Protein AF-A0A920SQ72-F1 (afdb_monomer_lite)

Secondary structure (DSSP, 8-state):
-EEEES-TTS-EEEEEEEE-TTS-EEEEEEEEE------S--

Structure (mmCIF, N/CA/C/O backbone):
data_AF-A0A920SQ72-F1
#
_entry.id   AF-A0A920SQ72-F1
#
loop_
_atom_site.group_PDB
_atom_site.id
_atom_site.type_symbol
_atom_site.label_atom_id
_atom_site.label_alt_id
_atom_site.label_comp_id
_atom_site.label_asym_id
_atom_site.label_entity_id
_atom_site.label_seq_id
_atom_site.pdbx_PDB_ins_code
_atom_site.Cartn_x
_atom_site.Cartn_y
_atom_site.Cartn_z
_atom_site.occupancy
_atom_site.B_iso_or_equiv
_atom_site.auth_seq_id
_atom_site.auth_comp_id
_atom_site.auth_asym_id
_atom_site.auth_atom_id
_atom_site.pdbx_PDB_model_num
ATOM 1 N N . MET A 1 1 ? -1.354 4.166 10.618 1.00 95.81 1 MET A N 1
ATOM 2 C CA . MET A 1 1 ? -0.248 3.570 9.831 1.00 95.81 1 MET A CA 1
ATOM 3 C C . MET A 1 1 ? -0.509 3.838 8.361 1.00 95.81 1 MET A C 1
ATOM 5 O O . MET A 1 1 ? -1.655 3.720 7.955 1.00 95.81 1 MET A O 1
ATOM 9 N N . ILE A 1 2 ? 0.509 4.204 7.583 1.00 96.38 2 ILE A N 1
ATOM 10 C CA . ILE A 1 2 ? 0.383 4.399 6.132 1.00 96.38 2 ILE A CA 1
ATOM 11 C C . ILE A 1 2 ? 1.322 3.416 5.439 1.00 96.38 2 ILE A C 1
ATOM 13 O O . ILE A 1 2 ? 2.483 3.318 5.832 1.00 96.38 2 ILE A O 1
ATOM 17 N N . ILE A 1 3 ? 0.821 2.680 4.448 1.00 95.44 3 ILE A N 1
ATOM 18 C CA . ILE A 1 3 ? 1.606 1.679 3.723 1.00 95.44 3 ILE A CA 1
ATOM 19 C C . ILE A 1 3 ? 1.117 1.550 2.272 1.00 95.44 3 ILE A C 1
ATOM 21 O O . ILE A 1 3 ? -0.093 1.586 2.036 1.00 95.44 3 ILE A O 1
ATOM 25 N N . PRO A 1 4 ? 2.025 1.422 1.291 1.00 94.44 4 PRO A N 1
ATOM 26 C CA . PRO A 1 4 ? 1.646 1.050 -0.063 1.00 94.44 4 PRO A CA 1
ATOM 27 C C . PRO A 1 4 ? 1.297 -0.445 -0.130 1.00 94.44 4 PRO A C 1
ATOM 29 O O . PRO A 1 4 ? 2.020 -1.286 0.406 1.00 94.44 4 PRO A O 1
ATOM 32 N N . VAL A 1 5 ? 0.182 -0.775 -0.779 1.00 94.94 5 VAL A N 1
ATOM 33 C CA . VAL A 1 5 ? -0.274 -2.157 -0.982 1.00 94.94 5 VAL A CA 1
ATOM 34 C C . VAL A 1 5 ? -0.486 -2.408 -2.471 1.00 94.94 5 VAL A C 1
ATOM 36 O O . VAL A 1 5 ? -1.184 -1.659 -3.150 1.00 94.94 5 VAL A O 1
ATOM 39 N N . GLY A 1 6 ? 0.118 -3.478 -2.982 1.00 92.56 6 GLY A N 1
ATOM 40 C CA . GLY A 1 6 ? -0.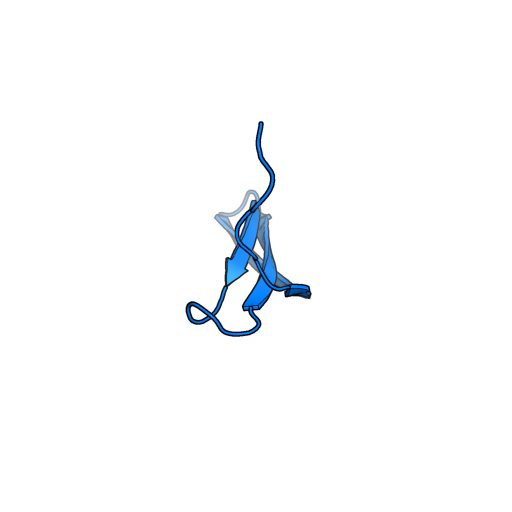025 -3.923 -4.364 1.00 92.56 6 GLY A CA 1
ATOM 41 C C . GLY A 1 6 ? 1.150 -4.794 -4.804 1.00 92.56 6 GLY A C 1
ATOM 42 O O . GLY A 1 6 ? 2.077 -5.061 -4.035 1.00 92.56 6 GLY A O 1
ATOM 43 N N . SER A 1 7 ? 1.107 -5.268 -6.047 1.00 90.88 7 SER A N 1
ATOM 44 C CA . SER A 1 7 ? 2.178 -6.087 -6.610 1.00 90.88 7 SER A CA 1
ATOM 45 C C . SER A 1 7 ? 3.452 -5.270 -6.854 1.00 90.88 7 SER A C 1
ATOM 47 O O . SER A 1 7 ? 3.438 -4.056 -7.065 1.00 90.88 7 SER A O 1
ATOM 49 N N . ARG A 1 8 ? 4.601 -5.951 -6.823 1.00 84.56 8 ARG A N 1
ATOM 50 C CA . ARG A 1 8 ? 5.889 -5.330 -7.156 1.00 84.56 8 ARG A CA 1
ATOM 51 C C . ARG A 1 8 ? 5.883 -4.866 -8.612 1.00 84.56 8 ARG A C 1
ATOM 53 O O . ARG A 1 8 ? 5.323 -5.542 -9.469 1.00 84.56 8 ARG A O 1
ATOM 60 N N . PHE A 1 9 ? 6.540 -3.736 -8.875 1.00 83.50 9 PHE A N 1
ATOM 61 C CA . PHE A 1 9 ? 6.684 -3.132 -10.209 1.00 83.50 9 PHE A CA 1
ATOM 62 C C . PHE A 1 9 ? 5.376 -2.686 -10.886 1.00 83.50 9 PHE A C 1
ATOM 64 O O . PHE A 1 9 ? 5.405 -2.237 -12.030 1.00 83.50 9 PHE A O 1
ATOM 71 N N . THR A 1 10 ? 4.242 -2.734 -10.182 1.00 88.00 10 THR A N 1
ATOM 72 C CA . THR A 1 10 ? 2.973 -2.145 -10.623 1.00 88.00 10 THR A CA 1
ATOM 73 C C . THR A 1 10 ? 2.672 -0.869 -9.837 1.00 88.00 10 THR A C 1
ATOM 75 O O . THR A 1 10 ? 3.360 -0.530 -8.871 1.00 88.00 10 THR A O 1
ATOM 78 N N . VAL A 1 11 ? 1.634 -0.137 -10.252 1.00 92.44 11 VAL A N 1
ATOM 79 C CA . VAL A 1 11 ? 1.023 0.885 -9.388 1.00 92.44 11 VAL A CA 1
ATOM 80 C C . VAL A 1 11 ? 0.473 0.185 -8.142 1.00 92.44 11 VAL A C 1
ATOM 82 O O . VAL A 1 11 ? -0.044 -0.930 -8.235 1.00 92.44 11 VAL A O 1
ATOM 85 N N . GLN A 1 12 ? 0.652 0.817 -6.990 1.00 95.00 12 GLN A N 1
ATOM 86 C CA . GLN A 1 12 ? 0.153 0.366 -5.693 1.00 95.00 12 GLN A CA 1
ATOM 87 C C . GLN A 1 12 ? -0.805 1.419 -5.146 1.00 95.00 12 GLN A C 1
ATOM 89 O O . GLN A 1 12 ? -0.723 2.574 -5.549 1.00 95.00 12 GLN A O 1
ATOM 94 N N . ASP A 1 13 ? -1.659 1.060 -4.198 1.00 96.44 13 ASP A N 1
ATOM 95 C CA . ASP A 1 13 ? -2.484 2.040 -3.494 1.00 96.44 13 ASP A CA 1
ATOM 96 C C . ASP A 1 13 ? -1.829 2.434 -2.177 1.00 96.44 13 ASP A C 1
ATOM 98 O O . ASP A 1 13 ? -1.387 1.582 -1.405 1.00 96.44 13 ASP A O 1
ATOM 102 N N . LEU A 1 14 ? -1.788 3.735 -1.893 1.00 96.62 14 LEU A N 1
ATOM 103 C CA . LEU A 1 14 ? -1.424 4.232 -0.577 1.00 96.62 14 LEU A CA 1
ATOM 104 C C . LEU A 1 14 ? -2.620 4.082 0.355 1.00 96.62 14 LEU A C 1
ATOM 106 O O . LEU A 1 14 ? -3.654 4.728 0.172 1.00 96.62 14 LEU A O 1
ATOM 110 N N . VAL A 1 15 ? -2.462 3.241 1.368 1.00 97.38 15 VAL A N 1
ATOM 111 C CA . VAL A 1 15 ? -3.527 2.909 2.306 1.00 97.38 15 VAL A CA 1
ATOM 112 C C . VAL A 1 15 ? -3.223 3.505 3.674 1.00 97.38 15 VAL A C 1
ATOM 114 O O . VAL A 1 15 ? -2.115 3.366 4.194 1.00 97.38 15 VAL A O 1
ATOM 117 N N . LEU A 1 16 ? -4.230 4.135 4.278 1.00 97.50 16 LEU A N 1
ATOM 118 C CA . LEU A 1 16 ? -4.234 4.527 5.681 1.00 97.50 16 LEU A CA 1
ATOM 119 C C . LEU A 1 16 ? -5.023 3.505 6.493 1.00 97.50 16 LEU A C 1
ATOM 121 O O . LEU A 1 16 ? -6.191 3.234 6.222 1.00 97.50 16 LEU A O 1
ATOM 125 N N . ILE A 1 17 ? -4.349 2.956 7.495 1.00 97.50 17 ILE A N 1
ATOM 126 C CA . ILE A 1 17 ? -4.901 2.029 8.473 1.00 97.50 17 ILE A CA 1
ATOM 127 C C . ILE A 1 17 ? -4.961 2.742 9.820 1.00 97.50 17 ILE A C 1
ATOM 129 O O . ILE A 1 17 ? -3.931 3.173 10.357 1.00 97.50 17 ILE A O 1
ATOM 133 N N . GLU A 1 18 ? -6.164 2.842 10.366 1.00 97.75 18 GLU A N 1
ATOM 134 C CA . GLU A 1 18 ? -6.450 3.431 11.670 1.00 97.75 18 GLU A CA 1
ATOM 135 C C . GLU A 1 18 ? -6.905 2.321 12.611 1.00 97.75 18 GLU A C 1
ATOM 137 O O . GLU A 1 18 ? -7.829 1.577 12.293 1.00 97.75 18 GLU A O 1
ATOM 142 N N . LYS A 1 19 ? -6.234 2.189 13.757 1.00 97.00 19 LYS A N 1
ATOM 143 C CA . LYS A 1 19 ? -6.640 1.261 14.812 1.00 97.00 19 LYS A CA 1
ATOM 144 C C . LYS A 1 19 ? -7.381 2.049 15.883 1.00 97.00 19 LYS A C 1
ATOM 146 O O . LYS A 1 19 ? -6.813 2.986 16.444 1.00 97.00 19 LYS A O 1
ATOM 151 N N . SER A 1 20 ? -8.623 1.677 16.164 1.00 95.38 20 SER A N 1
ATOM 152 C CA . SER A 1 20 ? -9.398 2.284 17.241 1.00 95.38 20 SER A CA 1
ATOM 153 C C . SER A 1 20 ? -8.908 1.786 18.610 1.00 95.38 20 SER A C 1
ATOM 155 O O . SER A 1 20 ? -8.318 0.704 18.706 1.00 95.38 20 SER A O 1
ATOM 157 N N . PRO A 1 21 ? -9.185 2.521 19.700 1.00 96.19 21 PRO A N 1
ATOM 158 C CA . PRO A 1 21 ? -8.887 2.055 21.056 1.00 96.19 21 PRO A CA 1
ATOM 159 C C . PRO A 1 21 ? -9.577 0.731 21.421 1.00 96.19 21 PRO A C 1
ATOM 161 O O . PRO A 1 21 ? -9.065 -0.011 22.252 1.00 96.19 21 PRO A O 1
ATOM 164 N N . ALA A 1 22 ? -10.707 0.416 20.778 1.00 96.62 22 ALA A N 1
ATOM 165 C CA . ALA A 1 22 ? -11.432 -0.843 20.955 1.00 96.62 22 ALA A CA 1
ATOM 166 C C . ALA A 1 22 ? -10.810 -2.020 20.175 1.00 96.62 22 ALA A C 1
ATOM 168 O O . ALA A 1 22 ? -11.249 -3.153 20.324 1.00 96.62 22 ALA A O 1
ATOM 169 N N . GLY A 1 23 ? -9.779 -1.769 19.359 1.00 96.12 23 GLY A N 1
ATOM 170 C CA . GLY A 1 23 ? -9.070 -2.792 18.590 1.00 96.12 23 GLY A CA 1
ATOM 171 C C . GLY A 1 23 ? -9.537 -2.953 17.143 1.00 96.12 23 GLY A C 1
ATOM 172 O O . GLY A 1 23 ? -8.897 -3.694 16.402 1.00 96.12 23 GLY A O 1
ATOM 173 N N . GLU A 1 24 ? -10.576 -2.227 16.731 1.00 97.44 24 GLU A N 1
ATOM 174 C CA . GLU A 1 24 ? -11.088 -2.241 15.357 1.00 97.44 24 GLU A CA 1
ATOM 175 C C . GLU A 1 24 ? -10.125 -1.564 14.381 1.00 97.44 24 GLU A C 1
ATOM 177 O O . GLU A 1 24 ? -9.447 -0.595 14.736 1.00 97.44 24 GLU A O 1
ATOM 182 N N . PHE A 1 25 ? -10.109 -2.029 13.133 1.00 96.81 25 PHE A N 1
ATOM 183 C CA . PHE A 1 25 ? -9.320 -1.427 12.061 1.00 96.81 25 PHE A CA 1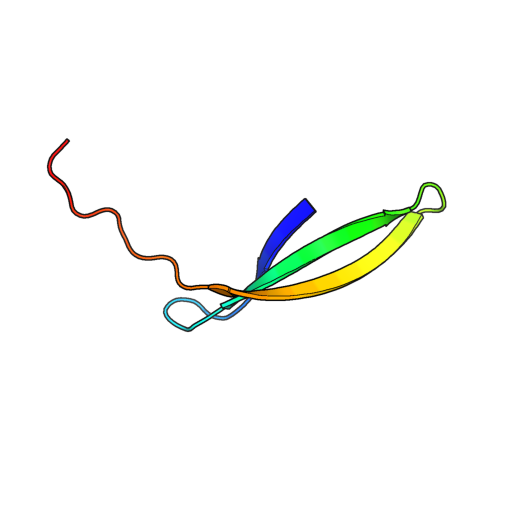
ATOM 184 C C . PHE A 1 25 ? -10.219 -0.773 11.014 1.00 96.81 25 PHE A C 1
ATOM 186 O O . PHE A 1 25 ? -11.138 -1.397 10.491 1.00 96.81 25 PHE A O 1
ATOM 193 N N . VAL A 1 26 ? -9.902 0.469 10.658 1.00 96.06 26 VAL A N 1
ATOM 194 C CA . VAL A 1 26 ? -10.498 1.175 9.519 1.00 96.06 26 VAL A CA 1
ATOM 195 C C . VAL A 1 26 ? -9.432 1.345 8.448 1.00 96.06 26 VAL A C 1
ATOM 197 O O . VAL A 1 26 ? -8.307 1.757 8.738 1.00 96.06 26 VAL A O 1
ATOM 200 N N . LEU A 1 27 ? -9.792 1.016 7.209 1.00 96.06 27 LEU A N 1
ATOM 201 C CA . LEU A 1 27 ? -8.903 1.055 6.057 1.00 96.06 27 LEU A CA 1
ATOM 202 C C . LEU A 1 27 ? -9.438 2.049 5.025 1.00 96.06 27 LEU A C 1
ATOM 204 O O . LEU A 1 27 ? -10.606 1.994 4.647 1.00 96.06 27 LEU A O 1
ATOM 208 N N . ARG A 1 28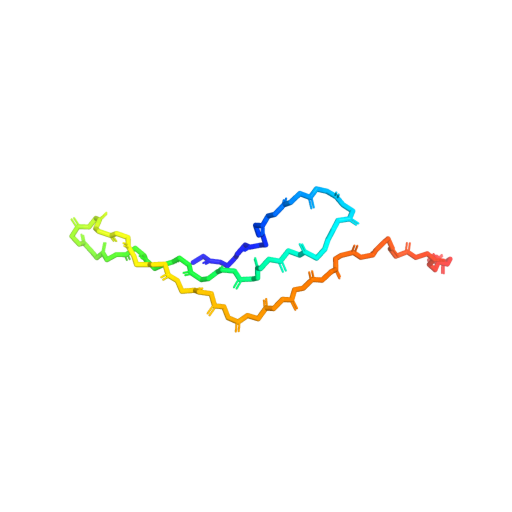 ? -8.577 2.961 4.571 1.00 97.00 28 ARG A N 1
ATOM 209 C CA . ARG A 1 28 ? -8.906 3.975 3.564 1.00 97.00 28 ARG A CA 1
ATOM 210 C C . ARG A 1 28 ? -7.831 4.025 2.486 1.00 97.00 28 ARG A C 1
ATOM 212 O O . ARG A 1 28 ? -6.663 4.254 2.795 1.00 97.00 28 ARG A O 1
ATOM 219 N N . GLN A 1 29 ? -8.233 3.853 1.229 1.00 96.88 29 GLN A N 1
ATOM 220 C CA . GLN A 1 29 ? -7.382 4.145 0.074 1.00 96.88 29 GLN A CA 1
ATOM 221 C C . GLN A 1 29 ? -7.294 5.664 -0.107 1.00 96.88 29 GLN A C 1
ATOM 223 O O . GLN A 1 29 ? -8.313 6.353 -0.080 1.00 96.88 29 GLN A O 1
ATOM 228 N N . ILE A 1 30 ? -6.075 6.185 -0.245 1.00 96.88 30 ILE A N 1
ATOM 229 C CA . ILE A 1 30 ? -5.821 7.618 -0.426 1.00 96.88 30 ILE A CA 1
ATOM 230 C C . ILE A 1 30 ? -5.625 7.917 -1.908 1.00 96.88 30 ILE A C 1
ATOM 232 O O . ILE A 1 30 ? -6.398 8.666 -2.499 1.00 96.88 30 ILE A O 1
ATOM 236 N N . LEU A 1 31 ? -4.561 7.363 -2.491 1.00 97.31 31 LEU A N 1
ATOM 237 C CA . LEU A 1 31 ? -4.181 7.612 -3.875 1.00 97.31 31 LEU A CA 1
ATOM 238 C C . LEU A 1 31 ? -3.260 6.505 -4.409 1.00 97.31 31 LEU A C 1
ATOM 240 O O . LEU A 1 31 ? -2.555 5.872 -3.614 1.00 97.31 31 LEU A O 1
ATOM 244 N N . PRO A 1 32 ? -3.202 6.308 -5.735 1.00 96.69 32 PRO A N 1
ATOM 245 C CA . PRO A 1 32 ? -2.236 5.408 -6.351 1.00 96.69 32 PRO A CA 1
ATOM 246 C C . PRO A 1 32 ? -0.807 5.970 -6.267 1.00 96.69 32 PRO A C 1
ATOM 248 O O . PRO A 1 32 ? -0.567 7.135 -6.580 1.00 96.69 32 PRO A O 1
ATOM 251 N N . VAL A 1 33 ? 0.162 5.137 -5.895 1.00 95.00 33 VAL A N 1
ATOM 252 C CA . VAL A 1 33 ? 1.593 5.458 -5.792 1.00 95.00 33 VAL A CA 1
ATOM 253 C C . VAL A 1 33 ? 2.453 4.498 -6.609 1.00 95.00 33 VAL A C 1
ATOM 255 O O . VAL A 1 33 ? 2.071 3.367 -6.917 1.00 95.00 33 VAL A O 1
ATOM 258 N N . ARG A 1 34 ? 3.669 4.940 -6.937 1.00 91.31 34 ARG A N 1
ATOM 259 C CA . ARG A 1 34 ? 4.701 4.115 -7.566 1.00 91.31 34 ARG A CA 1
ATOM 260 C C . ARG A 1 34 ? 6.048 4.418 -6.923 1.00 91.31 34 ARG A C 1
ATOM 262 O O . ARG A 1 34 ? 6.490 5.561 -6.945 1.00 91.31 34 ARG A O 1
ATOM 269 N N . PHE A 1 35 ? 6.700 3.392 -6.384 1.00 81.69 35 PHE A N 1
ATOM 270 C CA . PHE A 1 35 ? 8.077 3.505 -5.908 1.00 81.69 35 PHE A CA 1
ATOM 271 C C . PHE A 1 35 ? 9.040 3.236 -7.058 1.00 81.69 35 PHE A C 1
ATOM 273 O O . PHE A 1 35 ? 8.916 2.232 -7.762 1.00 81.69 35 PHE A O 1
ATOM 280 N N . VAL A 1 36 ? 9.993 4.142 -7.235 1.00 83.06 36 VAL A N 1
ATOM 281 C CA . VAL A 1 36 ? 11.077 4.031 -8.210 1.00 83.06 36 VAL A CA 1
ATOM 282 C C . VAL A 1 36 ? 12.409 3.994 -7.458 1.00 83.06 36 VAL A C 1
ATOM 284 O O . VAL A 1 36 ? 12.516 4.636 -6.4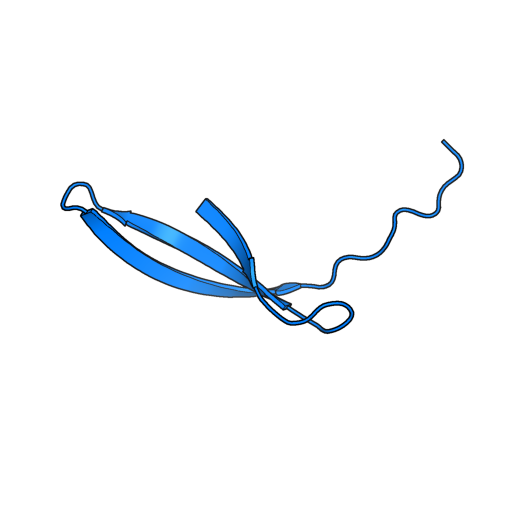10 1.00 83.06 36 VAL A O 1
ATOM 287 N N . PRO A 1 37 ? 13.413 3.238 -7.934 1.00 79.69 37 PRO A N 1
ATOM 288 C CA . PRO A 1 37 ? 14.755 3.303 -7.368 1.00 79.69 37 PRO A CA 1
ATOM 289 C C . PRO A 1 37 ? 15.289 4.740 -7.405 1.00 79.69 37 PRO A C 1
ATOM 291 O O . PRO A 1 37 ? 15.094 5.443 -8.396 1.00 79.69 37 PRO A O 1
ATOM 294 N N . LEU A 1 38 ? 15.973 5.169 -6.342 1.00 82.38 38 LEU A N 1
ATOM 295 C CA . LEU A 1 38 ? 16.763 6.397 -6.375 1.00 82.38 38 LEU A CA 1
ATOM 296 C C . LEU A 1 38 ? 18.047 6.097 -7.158 1.00 82.38 38 LEU A C 1
ATOM 298 O O . LEU A 1 38 ? 18.859 5.295 -6.711 1.00 82.38 38 LEU A O 1
ATOM 302 N N . THR A 1 39 ? 18.196 6.688 -8.343 1.00 87.81 39 THR A N 1
ATOM 303 C CA . THR A 1 39 ? 19.294 6.389 -9.284 1.00 87.81 39 THR A CA 1
ATOM 304 C C . THR A 1 39 ? 20.344 7.503 -9.368 1.00 87.81 39 THR A C 1
ATOM 306 O O . THR A 1 39 ? 21.004 7.633 -10.394 1.00 87.81 39 THR A O 1
ATOM 309 N N . GLY A 1 40 ? 20.451 8.362 -8.351 1.00 87.25 40 GLY A N 1
ATOM 310 C CA . GLY A 1 40 ? 21.465 9.423 -8.305 1.00 87.25 40 GLY A CA 1
ATOM 311 C C . GLY A 1 40 ? 22.796 8.922 -7.740 1.00 87.25 40 GLY A C 1
ATOM 312 O O . GLY A 1 40 ? 22.797 8.036 -6.891 1.00 87.25 40 GLY A O 1
ATOM 313 N N . GLU A 1 41 ? 23.910 9.506 -8.188 1.00 76.69 41 GLU A N 1
ATOM 314 C CA . GLU A 1 41 ? 25.223 9.352 -7.544 1.00 76.69 41 GLU A CA 1
ATOM 315 C C . GLU A 1 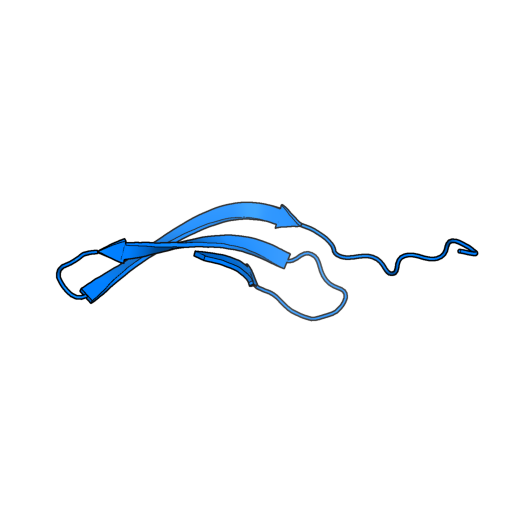41 ? 25.213 10.210 -6.266 1.00 76.69 41 GLU A C 1
ATOM 317 O O . GLU A 1 41 ? 24.947 11.413 -6.336 1.00 76.69 41 GLU A O 1
ATOM 322 N N . HIS A 1 42 ? 25.391 9.570 -5.109 1.00 66.06 42 HIS A N 1
ATOM 323 C CA . HIS A 1 42 ? 25.392 10.219 -3.793 1.00 66.06 42 HIS A CA 1
ATOM 324 C C . HIS A 1 42 ? 26.714 10.936 -3.510 1.00 66.06 42 HIS A C 1
ATOM 326 O O . HIS A 1 42 ? 27.774 10.367 -3.858 1.00 66.06 42 HIS A O 1
#

Foldseek 3Di:
DWDWDDDPPDWTWTKDWDADPVGDIDIDTDGIDDDDDPPDDD

pLDDT: mean 9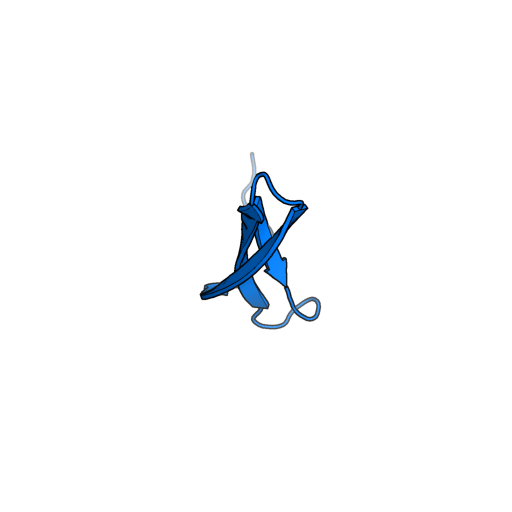2.16, std 7.01, range [66.06, 97.75]

Sequence (42 aa):
MIIPVGSRFTVQDLVLIEKSPAGEFVLRQILPVRFVPLTGEH

Radius of gyration: 14.04 Å; chains: 1; bounding box: 37×16×32 Å